Protein AF-A0A2R7Y7J2-F1 (afdb_monomer_lite)

Sequence (159 aa):
MITKDLHALLRDVLKYQLDMLNLPPKTYEEAYNISLSRVDELLPVISWIAPIAYVIQYVLLGALFGLLQNFIRLKADVKPSTAALLTGVVFTLLIYVLPLVLVSFLYSGLIDIVSKYFNPVLIYVSSVAPGVVFTLALLVVSSVKGPWAKIVESKPKTY

Radius of gyration: 21.36 Å; chains: 1; bounding box: 47×41×61 Å

Organism: NCBI:txid1973259

Structure (mmCIF, N/CA/C/O backbone):
data_AF-A0A2R7Y7J2-F1
#
_entry.id   AF-A0A2R7Y7J2-F1
#
loop_
_atom_site.group_PDB
_atom_site.id
_atom_site.type_symbol
_atom_site.label_atom_id
_atom_site.label_alt_id
_atom_site.label_comp_id
_atom_site.label_asym_id
_atom_site.label_entity_id
_atom_site.label_seq_id
_atom_site.pdbx_PDB_ins_code
_atom_site.Cartn_x
_atom_site.Cartn_y
_atom_site.Cartn_z
_atom_site.occupancy
_atom_site.B_iso_or_equiv
_atom_site.auth_seq_id
_atom_site.auth_comp_id
_atom_site.auth_asym_id
_atom_site.auth_atom_id
_atom_site.pdbx_PDB_model_num
ATOM 1 N N . MET A 1 1 ? 22.701 -5.585 -2.577 1.00 45.78 1 MET A N 1
ATOM 2 C CA . MET A 1 1 ? 21.948 -6.702 -3.186 1.00 45.78 1 MET A CA 1
ATOM 3 C C . MET A 1 1 ? 20.590 -6.193 -3.657 1.00 45.78 1 MET A C 1
ATOM 5 O O . MET A 1 1 ? 20.433 -6.055 -4.856 1.00 45.78 1 MET A O 1
ATOM 9 N N . ILE A 1 2 ? 19.744 -5.685 -2.747 1.00 54.53 2 ILE A N 1
ATOM 10 C CA . ILE A 1 2 ? 18.413 -5.097 -3.034 1.00 54.53 2 ILE A CA 1
ATOM 11 C C . ILE A 1 2 ? 18.411 -4.040 -4.161 1.00 54.53 2 ILE A C 1
ATOM 13 O O . ILE A 1 2 ? 17.529 -4.039 -5.011 1.00 54.53 2 ILE A O 1
ATOM 17 N N . THR A 1 3 ? 19.413 -3.158 -4.219 1.00 60.12 3 THR A N 1
ATOM 18 C CA . THR A 1 3 ? 19.482 -2.111 -5.254 1.00 60.12 3 THR A CA 1
ATOM 19 C C . THR A 1 3 ? 19.775 -2.646 -6.655 1.00 60.12 3 THR A C 1
ATOM 21 O O . THR A 1 3 ? 19.258 -2.090 -7.617 1.00 60.12 3 THR A O 1
ATOM 24 N N . LYS A 1 4 ? 20.565 -3.720 -6.799 1.00 65.00 4 LYS A N 1
ATOM 25 C CA . LYS A 1 4 ? 20.879 -4.303 -8.117 1.00 65.00 4 LYS A CA 1
ATOM 26 C C . LYS A 1 4 ? 19.663 -5.012 -8.713 1.00 65.00 4 LYS A C 1
ATOM 28 O O . LYS A 1 4 ? 19.385 -4.833 -9.894 1.00 65.00 4 LYS A O 1
ATOM 33 N N . ASP A 1 5 ? 18.914 -5.727 -7.877 1.00 77.12 5 ASP A N 1
ATOM 34 C CA . ASP A 1 5 ? 17.695 -6.427 -8.294 1.00 77.12 5 ASP A CA 1
ATOM 35 C C . ASP A 1 5 ? 16.582 -5.436 -8.667 1.00 77.12 5 ASP A C 1
ATOM 37 O O . ASP A 1 5 ? 15.868 -5.647 -9.643 1.00 77.12 5 ASP A O 1
ATOM 41 N N . LEU A 1 6 ? 16.500 -4.293 -7.972 1.00 76.12 6 LEU A N 1
ATOM 42 C CA . LEU A 1 6 ? 15.559 -3.220 -8.305 1.00 76.12 6 LEU A CA 1
ATOM 43 C C . LEU A 1 6 ? 15.850 -2.576 -9.670 1.00 76.12 6 LEU A C 1
ATOM 45 O O . LEU A 1 6 ? 14.926 -2.362 -10.449 1.00 76.12 6 LEU A O 1
ATOM 49 N N . HIS A 1 7 ? 17.119 -2.298 -9.993 1.00 80.81 7 HIS A N 1
ATOM 50 C CA . HIS A 1 7 ? 17.482 -1.760 -11.313 1.00 80.81 7 HIS A CA 1
ATOM 51 C C . HIS A 1 7 ? 17.181 -2.762 -12.434 1.00 80.81 7 HIS A C 1
ATOM 53 O O . HIS A 1 7 ? 16.683 -2.376 -13.490 1.00 80.81 7 HIS A O 1
ATOM 59 N N . ALA A 1 8 ? 17.474 -4.046 -12.211 1.00 83.88 8 ALA A N 1
ATOM 60 C CA . ALA A 1 8 ? 17.193 -5.101 -13.180 1.00 83.88 8 ALA A CA 1
ATOM 61 C C . ALA A 1 8 ? 15.682 -5.264 -13.417 1.00 83.88 8 ALA A C 1
ATOM 63 O O . ALA A 1 8 ? 15.239 -5.326 -14.562 1.00 83.88 8 ALA A O 1
ATOM 64 N N . LEU A 1 9 ? 14.884 -5.225 -12.347 1.00 86.31 9 LEU A N 1
ATOM 65 C CA . LEU A 1 9 ? 13.428 -5.243 -12.430 1.00 86.31 9 LEU A CA 1
ATOM 66 C C . LEU A 1 9 ? 12.878 -4.035 -13.199 1.00 86.31 9 LEU A C 1
ATOM 68 O O . LEU A 1 9 ? 12.060 -4.212 -14.096 1.00 86.31 9 LEU A O 1
ATOM 72 N N . LEU A 1 10 ? 13.337 -2.816 -12.898 1.00 85.12 10 LEU A N 1
ATOM 73 C CA . LEU A 1 10 ? 12.874 -1.607 -13.591 1.00 85.12 10 LEU A CA 1
ATOM 74 C C . LEU A 1 10 ? 13.206 -1.634 -15.089 1.00 85.12 10 LEU A C 1
ATOM 76 O O . LEU A 1 10 ? 12.381 -1.219 -15.901 1.00 85.12 10 LEU A O 1
ATOM 80 N N . ARG A 1 11 ? 14.370 -2.176 -15.465 1.00 86.19 11 ARG A N 1
ATOM 81 C CA . ARG A 1 11 ? 14.741 -2.401 -16.872 1.00 86.19 11 ARG A CA 1
ATOM 82 C C . ARG A 1 11 ? 13.795 -3.378 -17.562 1.00 86.19 11 ARG A C 1
ATOM 84 O O . ARG A 1 11 ? 13.292 -3.064 -18.639 1.00 86.19 11 ARG A O 1
ATOM 91 N N . ASP A 1 12 ? 13.525 -4.524 -16.938 1.00 87.69 12 ASP A N 1
ATOM 92 C CA . ASP A 1 12 ? 12.622 -5.536 -17.497 1.00 87.69 12 ASP A CA 1
ATOM 93 C C . ASP A 1 12 ? 11.185 -4.989 -17.636 1.00 87.69 12 ASP A C 1
ATOM 95 O O . ASP A 1 12 ? 10.538 -5.220 -18.657 1.00 87.69 12 ASP A O 1
ATOM 99 N N . VAL A 1 13 ? 10.709 -4.192 -16.668 1.00 87.50 13 VAL A N 1
ATOM 100 C CA . VAL A 1 13 ? 9.392 -3.528 -16.721 1.00 87.50 13 VAL A CA 1
ATOM 101 C C . VAL A 1 13 ? 9.321 -2.489 -17.842 1.00 87.50 13 VAL A C 1
ATOM 103 O O . VAL A 1 13 ? 8.363 -2.501 -18.614 1.00 87.50 13 VAL A O 1
ATOM 106 N N . LEU A 1 14 ? 10.321 -1.607 -17.965 1.00 86.38 14 LEU A N 1
ATOM 107 C CA . LEU A 1 14 ? 10.368 -0.598 -19.032 1.00 86.38 14 LEU A CA 1
ATOM 108 C C . LEU A 1 14 ? 10.379 -1.248 -20.413 1.00 86.38 14 LEU A C 1
ATOM 110 O O . LEU A 1 14 ? 9.652 -0.819 -21.309 1.00 86.38 14 LEU A O 1
ATOM 114 N N . LYS A 1 15 ? 11.178 -2.305 -20.575 1.00 85.56 15 LYS A N 1
ATOM 115 C CA . LYS A 1 15 ? 11.236 -3.059 -21.823 1.00 85.56 15 LYS A CA 1
ATOM 116 C C . LYS A 1 15 ? 9.875 -3.659 -22.165 1.00 85.56 15 LYS A C 1
ATOM 118 O O . LYS A 1 15 ? 9.386 -3.457 -23.268 1.00 85.56 15 LYS A O 1
ATOM 123 N N . TYR A 1 16 ? 9.230 -4.316 -21.205 1.00 86.56 16 TYR A N 1
ATOM 124 C CA . TYR A 1 16 ? 7.906 -4.899 -21.401 1.00 86.56 16 TYR A CA 1
ATOM 125 C C . TYR A 1 16 ? 6.841 -3.861 -21.781 1.00 86.56 16 TYR A C 1
ATOM 127 O O . TYR A 1 16 ? 6.038 -4.102 -22.679 1.00 86.56 16 TYR A O 1
ATOM 135 N N . GLN A 1 17 ? 6.849 -2.686 -21.145 1.00 84.31 17 GLN A N 1
ATOM 136 C CA . GLN A 1 17 ? 5.919 -1.602 -21.478 1.00 84.31 17 GLN A CA 1
ATOM 137 C C . GLN A 1 17 ? 6.103 -1.080 -22.907 1.00 84.31 17 GLN A C 1
ATOM 139 O O . GLN A 1 17 ? 5.120 -0.755 -23.568 1.00 84.31 17 GLN A O 1
ATOM 144 N N . LEU A 1 18 ? 7.345 -1.002 -23.386 1.00 82.69 1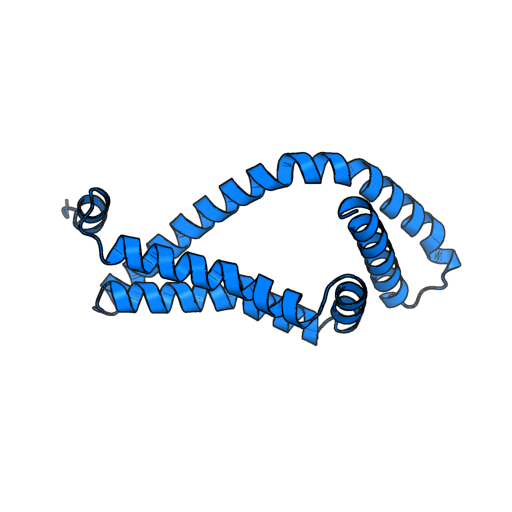8 LEU A N 1
ATOM 145 C CA . LEU A 1 18 ? 7.647 -0.567 -24.750 1.00 82.69 18 LEU A CA 1
ATOM 146 C C . LEU A 1 18 ? 7.323 -1.655 -25.779 1.00 82.69 18 LEU A C 1
ATOM 148 O O . LEU A 1 18 ? 6.763 -1.349 -26.830 1.00 82.69 18 LEU A O 1
ATOM 152 N N . ASP A 1 19 ? 7.584 -2.921 -25.452 1.00 82.38 19 ASP A N 1
ATOM 153 C CA . ASP A 1 19 ? 7.233 -4.065 -26.298 1.00 82.38 19 ASP A CA 1
ATOM 154 C C . ASP A 1 19 ? 5.706 -4.182 -26.479 1.00 82.38 19 ASP A C 1
ATOM 156 O O . ASP A 1 19 ? 5.231 -4.509 -27.567 1.00 82.38 19 ASP A O 1
ATOM 160 N N . MET A 1 20 ? 4.915 -3.812 -25.461 1.00 82.12 20 MET A N 1
ATOM 161 C CA . MET A 1 20 ? 3.449 -3.732 -25.555 1.00 82.12 20 MET A CA 1
ATOM 162 C C . MET A 1 20 ? 2.937 -2.728 -26.599 1.00 82.12 20 MET A C 1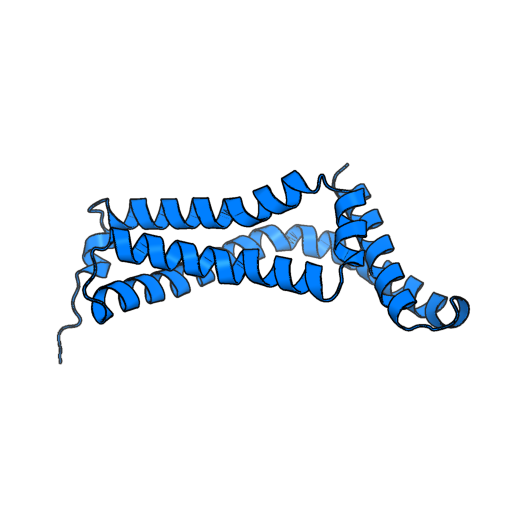
ATOM 164 O O . MET A 1 20 ? 1.781 -2.826 -27.012 1.00 82.12 20 MET A O 1
ATOM 168 N N . LEU A 1 21 ? 3.763 -1.779 -27.052 1.00 81.06 21 LEU A N 1
ATOM 169 C CA . LEU A 1 21 ? 3.381 -0.817 -28.090 1.00 81.06 21 LEU A CA 1
ATOM 170 C C . LEU A 1 21 ? 3.446 -1.410 -29.511 1.00 81.06 21 LEU A C 1
ATOM 172 O O . LEU A 1 21 ? 3.058 -0.724 -30.455 1.00 81.06 21 LEU A O 1
ATOM 176 N N . ASN A 1 22 ? 3.902 -2.662 -29.684 1.00 75.38 22 ASN A N 1
ATOM 177 C CA . ASN A 1 22 ? 4.052 -3.346 -30.981 1.00 75.38 22 ASN A CA 1
ATOM 178 C C . ASN A 1 22 ? 4.878 -2.550 -32.016 1.00 75.38 22 ASN A C 1
ATOM 180 O O . ASN A 1 22 ? 4.654 -2.648 -33.225 1.00 75.38 22 ASN A O 1
ATOM 184 N N . LEU A 1 23 ? 5.840 -1.751 -31.553 1.00 74.81 23 LEU A N 1
ATOM 185 C CA . LEU A 1 23 ? 6.750 -0.995 -32.413 1.00 74.81 23 LEU A CA 1
ATOM 186 C C . LEU A 1 23 ? 8.049 -1.782 -32.659 1.00 74.81 23 LEU A C 1
ATOM 188 O O . LEU A 1 23 ? 8.448 -2.587 -31.817 1.00 74.81 23 LEU A O 1
ATOM 192 N N . PRO A 1 24 ? 8.751 -1.564 -33.787 1.00 74.81 24 PRO A N 1
ATOM 193 C CA . PRO A 1 24 ? 10.060 -2.166 -34.006 1.00 74.81 24 PRO A CA 1
ATOM 194 C C . PRO A 1 24 ? 11.051 -1.735 -32.906 1.00 74.81 24 PRO A C 1
ATOM 196 O O . PRO A 1 24 ? 11.106 -0.546 -32.591 1.00 74.81 24 PRO A O 1
ATOM 199 N N . PRO A 1 25 ? 11.904 -2.637 -32.381 1.00 69.06 25 PRO A N 1
ATOM 200 C CA . PRO A 1 25 ? 12.844 -2.323 -31.296 1.00 69.06 25 PRO A CA 1
ATOM 201 C C . PRO A 1 25 ? 13.745 -1.113 -31.548 1.00 69.06 25 PRO A C 1
ATOM 203 O O . PRO A 1 25 ? 14.007 -0.312 -30.655 1.00 69.06 25 PRO A O 1
ATOM 206 N N . LYS A 1 26 ? 14.157 -0.928 -32.805 1.00 71.38 26 LYS A N 1
ATOM 207 C CA . LYS A 1 26 ? 14.989 0.203 -33.236 1.00 71.38 26 LYS A CA 1
ATOM 208 C C . LYS A 1 26 ? 14.285 1.560 -33.117 1.00 71.38 26 LYS A C 1
ATOM 210 O O . LYS A 1 26 ? 14.948 2.587 -33.114 1.00 71.38 26 LYS A O 1
ATOM 215 N N . THR A 1 27 ? 12.954 1.578 -33.057 1.00 73.31 27 THR A N 1
ATOM 216 C CA . THR A 1 27 ? 12.143 2.802 -33.038 1.00 73.31 27 THR A CA 1
ATOM 217 C C . THR A 1 27 ? 12.052 3.417 -31.641 1.00 73.31 27 THR A C 1
ATOM 219 O O . THR A 1 27 ? 11.857 4.622 -31.529 1.00 73.31 27 THR A O 1
ATOM 222 N N . TYR A 1 28 ? 12.218 2.621 -30.580 1.00 73.50 28 TYR A N 1
ATOM 223 C CA . TYR A 1 28 ? 12.140 3.097 -29.194 1.00 73.50 28 TYR A CA 1
ATOM 224 C C . TYR A 1 28 ? 13.455 2.960 -28.421 1.00 73.50 28 TYR A C 1
ATOM 226 O O . TYR A 1 28 ? 13.480 3.250 -27.232 1.00 73.50 28 TYR A O 1
ATOM 234 N N . GLU A 1 29 ? 14.551 2.553 -29.063 1.00 80.06 29 GLU A N 1
ATOM 235 C CA . GLU A 1 29 ? 15.852 2.360 -28.408 1.00 80.06 29 GLU A CA 1
ATOM 236 C C . GLU A 1 29 ? 16.380 3.655 -27.764 1.00 80.06 29 GLU A C 1
ATOM 238 O O . GLU A 1 29 ? 16.860 3.648 -26.630 1.00 80.06 29 GLU A O 1
ATOM 243 N N . GLU A 1 30 ? 16.208 4.792 -28.441 1.00 82.00 30 GLU A N 1
ATOM 244 C CA . GLU A 1 30 ? 16.553 6.107 -27.895 1.00 82.00 30 GLU A CA 1
ATOM 245 C C . GLU A 1 30 ? 15.659 6.477 -26.702 1.00 82.00 30 GLU A C 1
ATOM 247 O O . GLU A 1 30 ? 16.161 6.857 -25.644 1.00 82.00 30 GLU A O 1
ATOM 252 N N . ALA A 1 31 ? 14.342 6.281 -26.829 1.00 79.56 31 ALA A N 1
ATOM 253 C CA . ALA A 1 31 ? 13.393 6.516 -25.742 1.00 79.56 31 ALA A CA 1
ATOM 254 C C . ALA A 1 31 ? 13.682 5.618 -24.527 1.00 79.56 31 ALA A C 1
ATOM 256 O O . ALA A 1 31 ? 13.667 6.094 -23.396 1.00 79.56 31 ALA A O 1
ATOM 257 N N . TYR A 1 32 ? 14.021 4.349 -24.755 1.00 84.12 32 TYR A N 1
ATOM 258 C CA . TYR A 1 32 ? 14.412 3.391 -23.726 1.00 84.12 32 TYR A CA 1
ATOM 259 C C . TYR A 1 32 ? 15.665 3.850 -22.977 1.00 84.12 32 TYR A C 1
ATOM 261 O O . TYR A 1 32 ? 15.662 3.884 -21.748 1.00 84.12 32 TYR A O 1
ATOM 269 N N . ASN A 1 33 ? 16.714 4.258 -23.696 1.00 85.31 33 ASN A N 1
ATOM 270 C CA . ASN A 1 33 ? 17.960 4.716 -23.083 1.00 85.31 33 ASN A CA 1
ATOM 271 C C . ASN A 1 33 ? 17.768 6.015 -22.282 1.00 85.31 33 ASN A C 1
ATOM 273 O O . ASN A 1 33 ? 18.310 6.132 -21.184 1.00 85.31 33 ASN A O 1
ATOM 277 N N . ILE A 1 34 ? 16.953 6.952 -22.783 1.00 86.19 34 ILE A N 1
ATOM 278 C CA . ILE A 1 34 ? 16.595 8.186 -22.064 1.00 86.19 34 ILE A CA 1
ATOM 279 C C . ILE A 1 34 ? 15.763 7.876 -20.813 1.00 86.19 34 ILE A C 1
ATOM 281 O O . ILE A 1 34 ? 15.996 8.448 -19.748 1.00 86.19 34 ILE A O 1
ATOM 285 N N . SER A 1 35 ? 14.774 6.987 -20.914 1.00 85.00 35 SER A N 1
ATOM 286 C CA . SER A 1 35 ? 13.973 6.568 -19.762 1.00 85.00 35 SER A CA 1
ATOM 287 C C . SER A 1 35 ? 14.837 5.880 -18.712 1.00 85.00 35 SER A C 1
ATOM 289 O O . SER A 1 35 ? 14.677 6.145 -17.523 1.00 85.00 35 SER A O 1
ATOM 291 N N . LEU A 1 36 ? 15.780 5.043 -19.142 1.00 86.44 36 LEU A N 1
ATOM 292 C CA . LEU A 1 36 ? 16.672 4.322 -18.250 1.00 86.44 36 LEU A CA 1
ATOM 293 C C . LEU A 1 36 ? 17.642 5.254 -17.520 1.00 86.44 36 LEU A C 1
ATOM 295 O O . LEU A 1 36 ? 17.772 5.140 -16.304 1.00 86.44 36 LEU A O 1
ATOM 299 N N . SER A 1 37 ? 18.266 6.206 -18.221 1.00 86.88 37 SER A N 1
ATOM 300 C CA . SER A 1 37 ? 19.160 7.176 -17.576 1.00 86.88 37 SER A CA 1
ATOM 301 C C . SER A 1 37 ? 18.419 8.029 -16.547 1.00 86.88 37 SER A C 1
ATOM 303 O O . SER A 1 37 ? 18.909 8.222 -15.439 1.00 86.88 37 SER A O 1
ATOM 305 N N . ARG A 1 38 ? 17.188 8.455 -16.860 1.00 86.00 38 ARG A N 1
ATOM 306 C CA . ARG A 1 38 ? 16.331 9.179 -15.909 1.00 86.00 38 ARG A CA 1
ATOM 307 C C . ARG A 1 38 ? 15.970 8.338 -14.691 1.00 86.00 38 ARG A C 1
ATOM 309 O O . ARG A 1 38 ? 15.929 8.869 -13.586 1.00 86.00 38 ARG A O 1
ATOM 316 N N . VAL A 1 39 ? 15.689 7.048 -14.870 1.00 85.19 39 VAL A N 1
ATOM 317 C CA . VAL A 1 39 ? 15.438 6.144 -13.739 1.00 85.19 39 VAL A CA 1
ATOM 318 C C . VAL A 1 39 ? 16.682 6.035 -12.862 1.00 85.19 39 VAL A C 1
ATOM 320 O O . VAL A 1 39 ? 16.562 6.209 -11.652 1.00 85.19 39 VAL A O 1
ATOM 323 N N . ASP A 1 40 ? 17.858 5.821 -13.451 1.00 85.25 40 ASP A N 1
ATOM 324 C CA . ASP A 1 40 ? 19.121 5.684 -12.717 1.00 85.25 40 ASP A CA 1
ATOM 325 C C . ASP A 1 40 ? 19.475 6.976 -11.940 1.00 85.25 40 ASP A C 1
ATOM 327 O O . ASP A 1 40 ? 19.963 6.907 -10.811 1.00 85.25 40 ASP A O 1
ATOM 331 N N . GLU A 1 41 ? 19.159 8.155 -12.487 1.00 87.75 41 GLU A N 1
ATOM 332 C CA . GLU A 1 41 ? 19.328 9.454 -11.814 1.00 87.75 41 GLU A CA 1
ATOM 333 C C . GLU A 1 41 ? 18.328 9.681 -10.669 1.00 87.75 41 GLU A C 1
ATOM 335 O O . GLU A 1 41 ? 18.684 10.220 -9.617 1.00 87.75 41 GLU A O 1
ATOM 340 N N . LEU A 1 42 ? 17.066 9.283 -10.854 1.00 85.75 42 LEU A N 1
ATOM 341 C CA . LEU A 1 42 ? 16.001 9.523 -9.878 1.00 85.75 42 LEU A CA 1
ATOM 342 C C . LEU A 1 42 ? 15.995 8.502 -8.742 1.00 85.75 42 LEU A C 1
ATOM 344 O O . LEU A 1 42 ? 15.581 8.829 -7.628 1.00 85.75 42 LEU A O 1
ATOM 348 N N . LEU A 1 43 ? 16.437 7.269 -8.991 1.00 84.75 43 LEU A N 1
ATOM 349 C CA . LEU A 1 43 ? 16.323 6.179 -8.027 1.00 84.75 43 LEU A CA 1
ATOM 350 C C . LEU A 1 43 ? 16.997 6.473 -6.674 1.00 84.75 43 LEU A C 1
ATOM 352 O O . LEU A 1 43 ? 16.379 6.163 -5.651 1.00 84.75 43 LEU A O 1
ATOM 356 N N . PRO A 1 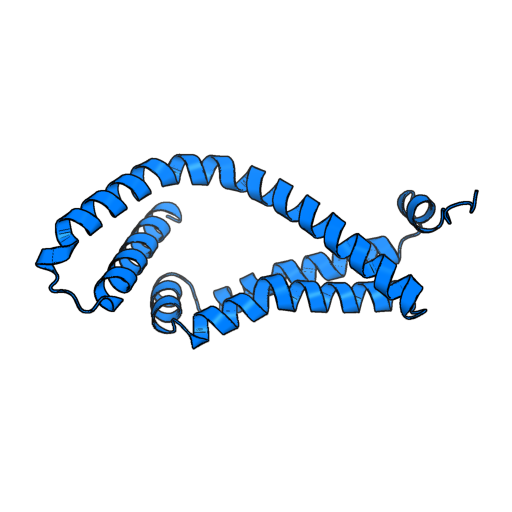44 ? 18.197 7.085 -6.600 1.00 86.19 44 PRO A N 1
ATOM 357 C CA . PRO A 1 44 ? 18.810 7.450 -5.323 1.00 86.19 44 PRO A CA 1
ATOM 358 C C . PRO A 1 44 ? 17.972 8.465 -4.540 1.00 86.19 44 PRO A C 1
ATOM 360 O O . PRO A 1 44 ? 17.783 8.310 -3.333 1.00 86.19 44 PRO A O 1
ATOM 363 N N . VAL A 1 45 ? 17.420 9.469 -5.230 1.00 86.94 45 VAL A N 1
ATOM 364 C CA . VAL A 1 45 ? 16.575 10.510 -4.626 1.00 86.94 45 VAL A CA 1
ATOM 365 C C . VAL A 1 45 ? 15.276 9.901 -4.105 1.00 86.94 45 VAL A C 1
ATOM 367 O O . VAL A 1 45 ? 14.902 10.123 -2.954 1.00 86.94 45 VAL A O 1
ATOM 370 N N . ILE A 1 46 ? 14.619 9.072 -4.921 1.00 85.69 46 ILE A N 1
ATOM 371 C CA . ILE A 1 46 ? 13.407 8.345 -4.531 1.00 85.69 46 ILE A CA 1
ATOM 372 C C . ILE A 1 46 ? 13.700 7.450 -3.330 1.00 85.69 46 ILE A C 1
ATOM 374 O O . ILE A 1 46 ? 12.951 7.484 -2.363 1.00 85.69 46 ILE A O 1
ATOM 378 N N . SER A 1 47 ? 14.803 6.702 -3.343 1.00 84.19 47 SER A N 1
ATOM 379 C CA . SER A 1 47 ? 15.181 5.814 -2.235 1.00 84.19 47 SER A CA 1
ATOM 380 C C . SER A 1 47 ? 15.394 6.574 -0.923 1.00 84.19 47 SER A C 1
ATOM 382 O O . SER A 1 47 ? 15.126 6.034 0.148 1.00 84.19 47 SER A O 1
ATOM 384 N N . TRP A 1 48 ? 15.847 7.827 -0.998 1.00 86.75 48 TRP A N 1
ATOM 385 C CA . TRP A 1 48 ? 16.058 8.679 0.169 1.00 86.75 48 TRP A CA 1
ATOM 386 C C . TRP A 1 48 ? 14.756 9.288 0.709 1.00 86.75 48 TRP A C 1
ATOM 388 O O . TRP A 1 48 ? 14.556 9.341 1.921 1.00 86.75 48 TRP A O 1
ATOM 398 N N . ILE A 1 49 ? 13.846 9.708 -0.174 1.00 89.50 49 ILE A N 1
ATOM 399 C CA . ILE A 1 49 ? 12.578 10.356 0.205 1.00 89.50 49 ILE A CA 1
ATOM 400 C C . ILE A 1 49 ? 11.484 9.330 0.534 1.00 89.50 49 ILE A C 1
ATOM 402 O O . ILE A 1 49 ? 10.615 9.601 1.367 1.00 89.50 49 ILE A O 1
ATOM 406 N N . ALA A 1 50 ? 11.523 8.145 -0.080 1.00 87.12 50 ALA A N 1
ATOM 407 C CA . ALA A 1 50 ? 10.486 7.122 0.030 1.00 87.12 50 ALA A CA 1
ATOM 408 C C . ALA A 1 50 ? 10.106 6.780 1.481 1.00 87.12 50 ALA A C 1
ATOM 410 O O . ALA A 1 50 ? 8.909 6.761 1.760 1.00 87.12 50 ALA A O 1
ATOM 411 N N . PRO A 1 51 ? 11.038 6.589 2.439 1.00 87.38 51 PRO A N 1
ATOM 412 C CA . PRO A 1 51 ? 10.665 6.306 3.825 1.00 87.38 51 PRO A CA 1
ATOM 413 C C . PRO A 1 51 ? 9.787 7.401 4.444 1.00 87.38 51 PRO A C 1
ATOM 415 O O . PRO A 1 51 ? 8.779 7.101 5.082 1.00 87.38 51 PRO A O 1
ATOM 418 N N . ILE A 1 52 ? 10.130 8.672 4.215 1.00 90.88 52 ILE A N 1
ATOM 419 C CA . ILE A 1 52 ? 9.379 9.825 4.732 1.00 90.88 52 ILE A CA 1
ATOM 420 C C . ILE A 1 52 ? 8.012 9.901 4.051 1.00 90.88 52 ILE A C 1
ATOM 422 O O . ILE A 1 52 ? 6.990 10.062 4.721 1.00 90.88 52 ILE A O 1
ATOM 426 N N . ALA A 1 53 ? 7.985 9.733 2.728 1.00 90.94 53 ALA A N 1
ATOM 427 C CA . ALA A 1 53 ? 6.751 9.719 1.955 1.00 90.94 53 ALA A CA 1
ATOM 428 C C . ALA A 1 53 ? 5.799 8.611 2.431 1.00 90.94 53 ALA A C 1
ATOM 430 O O . ALA A 1 53 ? 4.615 8.877 2.632 1.00 90.94 53 ALA A O 1
ATOM 431 N N . TYR A 1 54 ? 6.310 7.404 2.702 1.00 87.62 54 TYR A N 1
ATOM 432 C CA . TYR A 1 54 ? 5.510 6.303 3.233 1.00 87.62 54 TYR A CA 1
ATOM 433 C C . TYR A 1 54 ? 4.943 6.614 4.616 1.00 87.62 54 TYR A C 1
ATOM 435 O O . TYR A 1 54 ? 3.766 6.355 4.851 1.00 87.62 54 TYR A O 1
ATOM 443 N N . VAL A 1 55 ? 5.726 7.207 5.523 1.00 89.56 55 VAL A N 1
ATOM 444 C CA . VAL A 1 55 ? 5.219 7.612 6.845 1.00 89.56 55 VAL A CA 1
ATOM 445 C C . VAL A 1 55 ? 4.063 8.600 6.700 1.00 89.56 55 VAL A C 1
ATOM 447 O O . VAL A 1 55 ? 3.001 8.388 7.283 1.00 89.56 55 VAL A O 1
ATOM 450 N N . ILE A 1 56 ? 4.234 9.642 5.883 1.00 93.12 56 ILE A N 1
ATOM 451 C CA . ILE A 1 56 ? 3.185 10.641 5.636 1.00 93.12 56 ILE A CA 1
ATOM 452 C C . ILE A 1 56 ? 1.943 9.974 5.034 1.00 93.12 56 ILE A C 1
ATOM 454 O O . ILE A 1 56 ? 0.829 10.193 5.510 1.00 93.12 56 ILE A O 1
ATOM 458 N N . GLN A 1 57 ? 2.128 9.116 4.030 1.00 91.44 57 GLN A N 1
ATOM 459 C CA . GLN A 1 57 ? 1.043 8.383 3.387 1.00 91.44 57 GLN A CA 1
ATOM 460 C C . GLN A 1 57 ? 0.264 7.528 4.394 1.00 91.44 57 GLN A C 1
ATOM 462 O O . GLN A 1 57 ? -0.964 7.587 4.415 1.00 91.44 57 GLN A O 1
ATOM 467 N N . TYR A 1 58 ? 0.943 6.772 5.259 1.00 89.31 58 TYR A N 1
ATOM 468 C CA . TYR A 1 58 ? 0.279 5.930 6.255 1.00 89.31 58 TYR A CA 1
ATOM 469 C C . TYR A 1 58 ? -0.438 6.735 7.340 1.00 89.31 58 TYR A C 1
ATOM 471 O O . TYR A 1 58 ? -1.494 6.306 7.799 1.00 89.31 58 TYR A O 1
ATOM 479 N N . VAL A 1 59 ? 0.067 7.912 7.715 1.00 90.25 59 VAL A N 1
ATOM 480 C CA . VAL A 1 59 ? -0.641 8.823 8.628 1.00 90.25 59 VAL A CA 1
ATOM 481 C C . VAL A 1 59 ? -1.936 9.330 7.991 1.00 90.25 59 VAL A C 1
ATOM 483 O O . VAL A 1 59 ? -2.990 9.287 8.626 1.00 90.25 59 VAL A O 1
ATOM 486 N N . LEU A 1 60 ? -1.882 9.762 6.728 1.00 93.00 60 LEU A N 1
ATOM 487 C CA . LEU A 1 60 ? -3.058 10.241 5.997 1.00 93.00 60 LEU A CA 1
ATOM 488 C C . LEU A 1 60 ? -4.095 9.133 5.794 1.00 93.00 60 LEU A C 1
ATOM 490 O O . LEU A 1 60 ? -5.282 9.346 6.046 1.00 93.00 60 LEU A O 1
ATOM 494 N N . LEU A 1 61 ? -3.652 7.938 5.397 1.00 92.06 61 LEU A N 1
ATOM 495 C CA . LEU A 1 61 ? -4.522 6.769 5.289 1.00 92.06 61 LEU A CA 1
ATOM 496 C C . LEU A 1 61 ? -5.115 6.409 6.655 1.00 92.06 61 LEU A C 1
ATOM 498 O O . LEU A 1 61 ? -6.322 6.216 6.763 1.00 92.06 61 LEU A O 1
ATOM 502 N N . GLY A 1 62 ? -4.312 6.397 7.718 1.00 89.31 62 GLY A N 1
ATOM 503 C CA . GLY A 1 62 ? -4.794 6.145 9.074 1.00 89.31 62 GLY A CA 1
ATOM 504 C C . GLY A 1 62 ? -5.893 7.120 9.500 1.00 89.31 62 GLY A C 1
ATOM 505 O O . GLY A 1 62 ? -6.919 6.691 10.024 1.00 89.31 62 GLY A O 1
ATOM 506 N N . ALA A 1 63 ? -5.733 8.412 9.209 1.00 89.88 63 ALA A N 1
ATOM 507 C CA . ALA A 1 63 ? -6.752 9.421 9.481 1.00 89.88 63 ALA A CA 1
ATOM 508 C C . ALA A 1 63 ? -8.034 9.187 8.662 1.00 89.88 63 ALA A C 1
ATOM 510 O O . ALA A 1 63 ? -9.131 9.177 9.223 1.00 89.88 63 ALA A O 1
ATOM 511 N N . LEU A 1 64 ? -7.906 8.942 7.354 1.00 93.62 64 LEU A N 1
ATOM 512 C CA . LEU A 1 64 ? -9.040 8.700 6.458 1.00 93.62 64 LEU A CA 1
ATOM 513 C C . LEU A 1 64 ? -9.851 7.470 6.887 1.00 93.62 64 LEU A C 1
ATOM 515 O O . LEU A 1 64 ? -11.075 7.524 7.004 1.00 93.62 64 LEU A O 1
ATOM 519 N N . PHE A 1 65 ? -9.169 6.361 7.155 1.00 92.75 65 PHE A N 1
ATOM 520 C CA . PHE A 1 65 ? -9.818 5.118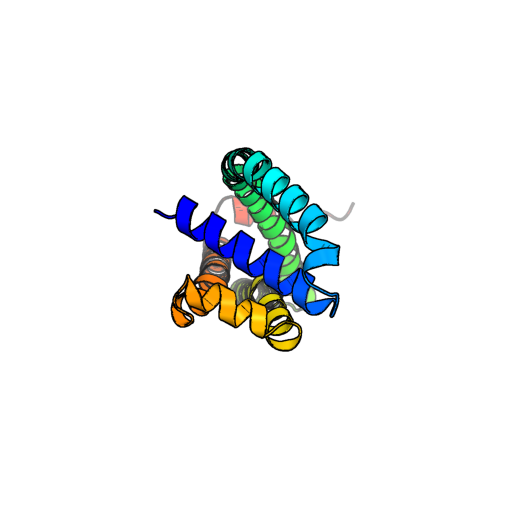 7.549 1.00 92.75 65 PHE A CA 1
ATOM 521 C C . PHE A 1 65 ? -10.303 5.156 9.004 1.00 92.75 65 PHE A C 1
ATOM 523 O O . PHE A 1 65 ? -11.327 4.557 9.313 1.00 92.75 65 PHE A O 1
ATOM 530 N N . GLY A 1 66 ? -9.674 5.938 9.885 1.00 89.38 66 GLY A N 1
ATOM 531 C CA . GLY A 1 66 ? -10.223 6.241 11.209 1.00 89.38 66 GLY A CA 1
ATOM 532 C C . GLY A 1 66 ? -11.555 7.001 11.136 1.00 89.38 66 GLY A C 1
ATOM 533 O O . GLY A 1 66 ? -12.498 6.676 11.863 1.00 89.38 66 GLY A O 1
ATOM 534 N N . LEU A 1 67 ? -11.681 7.963 10.212 1.00 90.62 67 LEU A N 1
ATOM 535 C CA . LEU A 1 67 ? -12.956 8.638 9.936 1.00 90.62 67 LEU A CA 1
ATOM 536 C C . LEU A 1 67 ? -14.001 7.660 9.392 1.00 90.62 67 LEU A C 1
ATOM 538 O O . LEU A 1 67 ? -15.142 7.678 9.857 1.00 90.62 67 LEU A O 1
ATOM 542 N N . LEU A 1 68 ? -13.612 6.773 8.469 1.00 92.06 68 LEU A N 1
ATOM 543 C CA . LEU A 1 68 ? -14.486 5.715 7.959 1.00 92.06 68 LEU A CA 1
ATOM 544 C C . LEU A 1 68 ? -14.973 4.795 9.087 1.00 92.06 68 LEU A C 1
ATOM 546 O O . LEU A 1 68 ? -16.165 4.509 9.168 1.00 92.06 68 LEU A O 1
ATOM 550 N N . GLN A 1 69 ? -14.087 4.385 9.995 1.00 91.62 69 GLN A N 1
ATOM 551 C CA . GLN A 1 69 ? -14.454 3.567 11.147 1.00 91.62 69 GLN A CA 1
ATOM 552 C C . GLN A 1 69 ? -15.489 4.268 12.027 1.00 91.62 69 GLN A C 1
ATOM 554 O O . GLN A 1 69 ? -16.492 3.661 12.411 1.00 91.62 69 GLN A O 1
ATOM 559 N N . ASN A 1 70 ? -15.264 5.545 12.348 1.00 88.38 70 ASN A N 1
ATOM 560 C CA . ASN A 1 70 ? -16.205 6.314 13.152 1.00 88.38 70 ASN A CA 1
ATOM 561 C C . ASN A 1 70 ? -17.553 6.478 12.435 1.00 88.38 70 ASN A C 1
ATOM 563 O O . ASN A 1 70 ? -18.600 6.327 13.062 1.00 88.38 70 ASN A O 1
ATOM 567 N N . PHE A 1 71 ? -17.533 6.724 11.124 1.00 90.56 71 PHE A N 1
ATOM 568 C CA . PHE A 1 71 ? -18.737 6.784 10.302 1.00 90.56 71 PHE A CA 1
ATOM 569 C C . PHE A 1 71 ? -19.511 5.462 10.334 1.00 90.56 71 PHE A C 1
ATOM 571 O O . PHE A 1 71 ? -20.702 5.478 10.625 1.00 90.56 71 PHE A O 1
ATOM 578 N N . ILE A 1 72 ? -18.848 4.319 10.118 1.00 90.62 72 ILE A N 1
ATOM 579 C CA . ILE A 1 72 ? -19.477 2.989 10.178 1.00 90.62 72 ILE A CA 1
ATOM 580 C C . ILE A 1 72 ? -20.084 2.752 11.561 1.00 90.62 72 ILE A C 1
ATOM 582 O O . ILE A 1 72 ? -21.239 2.345 11.660 1.00 90.62 72 ILE A O 1
ATOM 586 N N . ARG A 1 73 ? -19.339 3.059 12.629 1.00 88.62 73 ARG A N 1
ATOM 587 C CA . ARG A 1 73 ? -19.817 2.922 14.010 1.00 88.62 73 ARG A CA 1
ATOM 588 C C . ARG A 1 73 ? -21.100 3.717 14.246 1.00 88.62 73 ARG A C 1
ATOM 590 O O . ARG A 1 73 ? -22.063 3.160 14.752 1.00 88.62 73 ARG A O 1
ATOM 597 N N . LEU A 1 74 ? -21.108 5.001 13.887 1.00 88.31 74 LEU A N 1
ATOM 598 C CA . LEU A 1 74 ? -22.242 5.895 14.140 1.00 88.31 74 LEU A CA 1
ATOM 599 C C . LEU A 1 74 ? -23.432 5.610 13.220 1.00 88.31 74 LEU A C 1
ATOM 601 O O . LEU A 1 74 ? -24.576 5.726 13.646 1.00 88.31 74 LEU A O 1
ATOM 605 N N . LYS A 1 75 ? -23.177 5.265 11.954 1.00 92.00 75 LYS A N 1
ATOM 606 C CA . LYS A 1 75 ? -24.225 5.088 10.947 1.00 92.00 75 LYS A CA 1
ATOM 607 C C . LYS A 1 75 ? -24.890 3.717 11.020 1.00 92.00 75 LYS A C 1
ATOM 609 O O . LYS A 1 75 ? -26.090 3.636 10.783 1.00 92.00 75 LYS A O 1
ATOM 614 N N . ALA A 1 76 ? -24.120 2.669 11.306 1.00 90.12 76 ALA A N 1
ATOM 615 C CA . ALA A 1 76 ? -24.615 1.296 11.390 1.00 90.12 76 ALA A CA 1
ATOM 616 C C . ALA A 1 76 ? -24.903 0.841 12.833 1.00 90.12 76 ALA A C 1
ATOM 618 O O . ALA A 1 76 ? -25.332 -0.292 13.020 1.00 90.12 76 ALA A O 1
ATOM 619 N N . ASP A 1 77 ? -24.649 1.699 13.829 1.00 89.25 77 ASP A N 1
ATOM 620 C CA . ASP A 1 77 ? -24.827 1.422 15.265 1.00 89.25 77 ASP A CA 1
ATOM 621 C C . ASP A 1 77 ? -24.173 0.101 15.719 1.00 89.25 77 ASP A C 1
ATOM 623 O O . ASP A 1 77 ? -24.732 -0.715 16.451 1.00 89.25 77 ASP A O 1
ATOM 627 N N . VAL A 1 78 ? -22.956 -0.145 15.227 1.00 89.62 78 VAL A N 1
ATOM 628 C CA . VAL A 1 78 ? -22.201 -1.370 15.520 1.00 89.62 78 VAL A CA 1
ATOM 629 C C . VAL A 1 78 ? -21.164 -1.149 16.616 1.00 89.62 78 VAL A C 1
ATOM 631 O O . VAL A 1 78 ? -20.669 -0.043 16.844 1.00 89.62 78 VAL A O 1
ATOM 634 N N . LYS A 1 79 ? -20.756 -2.243 17.270 1.00 87.31 79 LYS A N 1
ATOM 635 C CA . LYS A 1 79 ? -19.677 -2.214 18.265 1.00 87.31 79 LYS A CA 1
ATOM 636 C C . LYS A 1 79 ? -18.373 -1.672 17.648 1.00 87.31 79 LYS A C 1
ATOM 638 O O . LYS A 1 79 ? -18.084 -1.969 16.486 1.00 87.31 79 LYS A O 1
ATOM 643 N N . PRO A 1 80 ? -17.530 -0.956 18.422 1.00 85.06 80 PRO A N 1
ATOM 644 C CA . PRO A 1 80 ? -16.261 -0.412 17.929 1.00 85.06 80 PRO A CA 1
ATOM 645 C C . PRO A 1 80 ? -15.343 -1.453 17.277 1.00 85.06 80 PRO A C 1
ATOM 647 O O . PRO A 1 80 ? -14.716 -1.160 16.262 1.00 85.06 80 PRO A O 1
ATOM 650 N N . SER A 1 81 ? -15.308 -2.676 17.815 1.00 86.31 81 SER A N 1
ATOM 651 C CA . SER A 1 81 ? -14.534 -3.791 17.261 1.00 86.31 81 SER A CA 1
ATOM 652 C C . SER A 1 81 ? -15.048 -4.246 15.893 1.00 86.31 81 SER A C 1
ATOM 654 O O . SER A 1 81 ? -14.255 -4.485 14.987 1.00 86.31 81 SER A O 1
ATOM 656 N N . THR A 1 82 ? -16.368 -4.310 15.707 1.00 88.69 82 THR A N 1
ATOM 657 C CA . THR A 1 82 ? -16.989 -4.635 14.416 1.00 88.69 82 THR A CA 1
ATOM 658 C C . THR A 1 82 ? -16.707 -3.546 13.384 1.00 88.69 82 THR A C 1
ATOM 660 O O . THR A 1 82 ? -16.325 -3.859 12.259 1.00 88.69 82 THR A O 1
ATOM 663 N N . ALA A 1 83 ? -16.817 -2.269 13.766 1.00 89.69 83 ALA A N 1
ATOM 664 C CA . ALA A 1 83 ? -16.454 -1.157 12.888 1.00 89.69 83 ALA A CA 1
ATOM 665 C C . ALA A 1 83 ? -14.965 -1.195 12.495 1.00 89.69 83 ALA A C 1
ATOM 667 O O . ALA A 1 83 ? -14.637 -0.964 11.331 1.00 89.69 83 ALA A O 1
ATOM 668 N N . ALA A 1 84 ? -14.069 -1.518 13.436 1.00 89.44 84 ALA A N 1
ATOM 669 C CA . ALA A 1 84 ? -12.634 -1.660 13.179 1.00 89.44 84 ALA A CA 1
ATOM 670 C C . ALA A 1 84 ? -12.336 -2.791 12.183 1.00 89.44 84 ALA A C 1
ATOM 672 O O . ALA A 1 84 ? -11.588 -2.579 11.232 1.00 89.44 84 ALA A O 1
ATOM 673 N N . LEU A 1 85 ? -12.964 -3.962 12.353 1.00 92.12 85 LEU A N 1
ATOM 674 C CA . LEU A 1 85 ? -12.828 -5.086 11.421 1.00 92.12 85 LEU A CA 1
ATOM 675 C C . LEU A 1 85 ? -13.304 -4.719 10.016 1.00 92.12 85 LEU A C 1
ATOM 677 O O . LEU A 1 85 ? -12.571 -4.929 9.055 1.00 92.12 85 LEU A O 1
ATOM 681 N N . LEU A 1 86 ? -14.500 -4.134 9.892 1.00 92.88 86 LEU A N 1
ATOM 682 C CA . LEU A 1 86 ? -15.038 -3.710 8.596 1.00 92.88 86 LEU A CA 1
ATOM 683 C C . LEU A 1 86 ? -14.113 -2.701 7.912 1.00 92.88 86 LEU A C 1
ATOM 685 O O . LEU A 1 86 ? -13.800 -2.845 6.734 1.00 92.88 86 LEU A O 1
ATOM 689 N N . THR A 1 87 ? -13.620 -1.720 8.666 1.00 93.69 87 THR A N 1
ATOM 690 C CA . THR A 1 87 ? -12.671 -0.723 8.157 1.00 93.69 87 THR A CA 1
ATOM 691 C C . THR A 1 87 ? -11.370 -1.374 7.697 1.00 93.69 87 THR A C 1
ATOM 693 O O . THR A 1 87 ? -10.879 -1.052 6.619 1.00 93.69 87 THR A O 1
ATOM 696 N N . GLY A 1 88 ? -10.831 -2.313 8.475 1.00 92.31 88 GLY A N 1
ATOM 697 C CA . GLY A 1 88 ? -9.624 -3.061 8.137 1.00 92.31 88 GLY A CA 1
ATOM 698 C C . GLY A 1 88 ? -9.770 -3.916 6.876 1.00 92.31 88 GLY A C 1
ATOM 699 O O . GLY A 1 88 ? -8.874 -3.935 6.029 1.00 92.31 88 GLY A O 1
ATOM 700 N N . VAL A 1 89 ? -10.929 -4.557 6.694 1.00 92.38 89 VAL A N 1
ATOM 701 C CA . VAL A 1 89 ? -11.265 -5.295 5.466 1.00 92.38 89 VAL A CA 1
ATOM 702 C C . VAL A 1 89 ? -11.329 -4.347 4.272 1.00 92.38 89 VAL A C 1
ATOM 704 O O . VAL A 1 89 ? -10.684 -4.609 3.261 1.00 92.38 89 VAL A O 1
ATOM 707 N N . VAL A 1 90 ? -12.041 -3.222 4.387 1.00 93.75 90 VAL A N 1
ATOM 708 C CA . VAL A 1 90 ? -12.142 -2.231 3.302 1.00 93.75 90 VAL A CA 1
ATOM 709 C C . VAL A 1 90 ? -10.768 -1.653 2.958 1.00 93.75 90 VAL A C 1
ATOM 711 O O . VAL A 1 90 ? -10.426 -1.562 1.782 1.00 93.75 90 VAL A O 1
ATOM 714 N N . PHE A 1 91 ? -9.953 -1.325 3.961 1.00 93.50 91 PHE A N 1
ATOM 715 C CA . PHE A 1 91 ? -8.573 -0.876 3.775 1.00 93.50 91 PHE A CA 1
ATOM 716 C C . PHE A 1 91 ? -7.746 -1.908 3.006 1.00 93.50 91 PHE A C 1
ATOM 718 O O . PHE A 1 91 ? -7.123 -1.583 1.997 1.00 93.50 91 PHE A O 1
ATOM 725 N N . THR A 1 92 ? -7.793 -3.168 3.441 1.00 91.50 92 THR A N 1
ATOM 726 C CA . THR A 1 92 ? -7.040 -4.259 2.814 1.00 91.50 92 THR A CA 1
ATOM 727 C C . THR A 1 92 ? -7.468 -4.472 1.364 1.00 91.50 92 THR A C 1
ATOM 729 O O . THR A 1 92 ? -6.628 -4.608 0.473 1.00 91.50 92 THR A O 1
ATOM 732 N N . LEU A 1 93 ? -8.778 -4.454 1.112 1.00 91.81 93 LEU A N 1
ATOM 733 C CA . LEU A 1 93 ? -9.332 -4.634 -0.222 1.00 91.81 93 LEU A CA 1
ATOM 734 C C . LEU A 1 93 ? -8.949 -3.489 -1.157 1.00 91.81 93 LEU A C 1
ATOM 736 O O . LEU A 1 93 ? -8.459 -3.752 -2.247 1.00 91.81 93 LEU A O 1
ATOM 740 N N . LEU A 1 94 ? -9.139 -2.236 -0.743 1.00 92.31 94 LEU A N 1
ATOM 741 C CA . LEU A 1 94 ? -8.922 -1.083 -1.617 1.00 92.31 94 LEU A CA 1
ATOM 742 C C . LEU A 1 94 ? -7.445 -0.795 -1.877 1.00 92.31 94 LEU A C 1
ATOM 744 O O . LEU A 1 94 ? -7.091 -0.428 -2.993 1.00 92.31 94 LEU A O 1
ATOM 748 N N . ILE A 1 95 ? -6.594 -0.931 -0.859 1.00 91.56 95 ILE A N 1
ATOM 749 C CA . ILE A 1 95 ? -5.194 -0.504 -0.950 1.00 91.56 95 ILE A CA 1
ATOM 750 C C . ILE A 1 95 ? -4.283 -1.622 -1.461 1.00 91.56 95 ILE A C 1
ATOM 752 O O . ILE A 1 95 ? -3.285 -1.324 -2.113 1.00 91.56 95 ILE A O 1
ATOM 756 N N . TYR A 1 96 ? -4.620 -2.894 -1.217 1.00 87.94 96 TYR A N 1
ATOM 757 C CA . TYR A 1 96 ? -3.719 -4.007 -1.537 1.00 87.94 96 TYR A CA 1
ATOM 758 C C . TYR A 1 96 ? -4.325 -5.026 -2.498 1.00 87.94 96 TYR A C 1
ATOM 760 O O . TYR A 1 96 ? -3.741 -5.294 -3.546 1.00 87.94 96 TYR A O 1
ATOM 768 N N . VAL A 1 97 ? -5.499 -5.583 -2.185 1.00 88.62 97 VAL A N 1
ATOM 769 C CA . VAL A 1 97 ? -6.061 -6.683 -2.989 1.00 88.62 97 VAL A CA 1
ATOM 770 C C . VAL A 1 97 ? -6.526 -6.192 -4.356 1.00 88.62 97 VAL A C 1
ATOM 772 O O . VAL A 1 97 ? -6.151 -6.771 -5.371 1.00 88.62 97 VAL A O 1
ATOM 775 N N . LEU A 1 98 ? -7.317 -5.120 -4.405 1.00 90.56 98 LEU A N 1
ATOM 776 C CA . LEU A 1 98 ? -7.890 -4.607 -5.647 1.00 90.56 98 LEU A CA 1
ATOM 777 C C . LEU A 1 98 ? -6.806 -4.165 -6.645 1.00 90.56 98 LEU A C 1
ATOM 779 O O . LEU A 1 98 ? -6.876 -4.615 -7.789 1.00 90.56 98 LEU A O 1
ATOM 783 N N . PRO A 1 99 ? -5.780 -3.375 -6.264 1.00 88.06 99 PRO A N 1
ATOM 784 C CA . PRO A 1 99 ? -4.702 -3.026 -7.187 1.00 88.06 99 PRO A CA 1
ATOM 785 C C . PRO A 1 99 ? -3.966 -4.255 -7.720 1.00 88.06 99 PRO A C 1
ATOM 787 O O . PRO A 1 99 ? -3.704 -4.338 -8.917 1.00 88.06 99 PRO A O 1
ATOM 790 N N . LEU A 1 100 ? -3.683 -5.237 -6.860 1.00 86.06 100 LEU A N 1
ATOM 791 C CA . LEU A 1 100 ? -2.974 -6.446 -7.266 1.00 86.06 100 LEU A CA 1
ATOM 792 C C . LEU A 1 100 ? -3.805 -7.299 -8.234 1.00 86.06 100 LEU A C 1
ATOM 794 O O . LEU A 1 100 ? -3.272 -7.781 -9.233 1.00 86.06 100 LEU A O 1
ATOM 798 N N . VAL A 1 101 ? -5.110 -7.439 -7.990 1.00 88.19 101 VAL A N 1
ATOM 799 C CA . VAL A 1 101 ? -6.035 -8.128 -8.905 1.00 88.19 101 VAL A CA 1
ATOM 800 C C . VAL A 1 101 ? -6.118 -7.399 -10.246 1.00 88.19 101 VAL A C 1
ATOM 802 O O . VAL A 1 101 ? -6.019 -8.041 -11.289 1.00 88.19 101 VAL A O 1
ATOM 805 N N . LEU A 1 102 ? -6.245 -6.069 -10.239 1.00 88.81 102 LEU A N 1
ATOM 806 C CA . LEU A 1 102 ? -6.305 -5.266 -11.463 1.00 88.81 102 LEU A CA 1
ATOM 807 C C . LEU A 1 102 ? -5.023 -5.388 -12.291 1.00 88.81 102 LEU A C 1
ATOM 809 O O . LEU A 1 102 ? -5.104 -5.598 -13.498 1.00 88.81 102 LEU A O 1
ATOM 813 N N . VAL A 1 103 ? -3.849 -5.310 -11.658 1.00 86.50 103 VAL A N 1
ATOM 814 C CA . VAL A 1 103 ? -2.562 -5.495 -12.349 1.00 86.50 103 VAL A CA 1
ATOM 815 C C . VAL A 1 103 ? -2.442 -6.915 -12.895 1.00 86.50 103 VAL A C 1
ATOM 817 O O . VAL A 1 103 ? -2.049 -7.086 -14.043 1.00 86.50 103 VAL A O 1
ATOM 820 N N . SER A 1 104 ? -2.839 -7.927 -12.121 1.00 84.88 104 SER A N 1
ATOM 821 C CA . SER A 1 104 ? -2.786 -9.326 -12.564 1.00 84.88 104 SER A CA 1
ATOM 822 C C . SER A 1 104 ? -3.701 -9.598 -13.759 1.00 84.88 104 SER A C 1
ATOM 824 O O . SER A 1 104 ? -3.354 -10.393 -14.627 1.00 84.88 104 SER A O 1
ATOM 826 N N . PHE A 1 105 ? -4.856 -8.932 -13.817 1.00 87.62 105 PHE A N 1
ATOM 827 C CA . PHE A 1 105 ? -5.826 -9.095 -14.896 1.00 87.62 105 PHE A CA 1
ATOM 828 C C . PHE A 1 105 ? -5.455 -8.304 -16.157 1.00 87.62 105 PHE A C 1
ATOM 830 O O . PHE A 1 105 ? -5.533 -8.834 -17.260 1.00 87.62 105 PHE A O 1
ATOM 837 N N . LEU A 1 106 ? -5.057 -7.037 -16.005 1.00 86.19 106 LEU A N 1
ATOM 838 C CA . LEU A 1 106 ? -4.784 -6.138 -17.132 1.00 86.19 106 LEU A CA 1
ATOM 839 C C . LEU A 1 106 ? -3.360 -6.285 -17.682 1.00 86.19 106 LEU A C 1
ATOM 841 O O . LEU A 1 106 ? -3.122 -6.014 -18.856 1.00 86.19 106 LEU A O 1
ATOM 845 N N . TYR A 1 107 ? -2.413 -6.700 -16.840 1.00 83.56 107 TYR A N 1
ATOM 846 C CA . TYR A 1 107 ? -0.985 -6.719 -17.146 1.00 83.56 107 TYR A CA 1
ATOM 847 C C . TYR A 1 107 ? -0.307 -7.964 -16.558 1.00 83.56 107 TYR A C 1
ATOM 849 O O . TYR A 1 107 ? 0.680 -7.855 -15.831 1.00 83.56 107 TYR A O 1
ATOM 857 N N . SER A 1 108 ? -0.806 -9.158 -16.887 1.00 82.00 108 SER A N 1
ATOM 858 C CA . SER A 1 108 ? -0.283 -10.426 -16.351 1.00 82.00 108 SER A CA 1
ATOM 859 C C . SER A 1 108 ? 1.235 -10.587 -16.522 1.00 82.00 108 SER A C 1
ATOM 861 O O . SER A 1 108 ? 1.910 -11.010 -15.589 1.00 82.00 108 SER A O 1
ATOM 863 N N . GLY A 1 109 ? 1.808 -10.143 -17.647 1.00 83.75 109 GLY A N 1
ATOM 864 C CA . GLY A 1 109 ? 3.258 -10.204 -17.858 1.00 83.75 109 GLY A CA 1
ATOM 865 C C . GLY A 1 109 ? 4.078 -9.298 -16.927 1.00 83.75 109 GLY A C 1
ATOM 866 O O . GLY A 1 109 ? 5.242 -9.597 -16.672 1.00 83.75 109 GLY A O 1
ATOM 867 N N . LEU A 1 110 ? 3.491 -8.248 -16.329 1.00 83.38 110 LEU A N 1
ATOM 868 C CA . LEU A 1 110 ? 4.162 -7.506 -15.251 1.00 83.38 110 LEU A CA 1
ATOM 869 C C . LEU A 1 110 ? 4.294 -8.365 -13.990 1.00 83.38 110 LEU A C 1
ATOM 871 O O . LEU A 1 110 ? 5.327 -8.307 -13.328 1.00 83.38 110 LEU A O 1
ATOM 875 N N . ILE A 1 111 ? 3.289 -9.185 -13.667 1.00 83.62 111 ILE A N 1
ATOM 876 C CA . ILE A 1 111 ? 3.367 -10.118 -12.535 1.00 83.62 111 ILE A CA 1
ATOM 877 C C . ILE A 1 111 ? 4.451 -11.166 -12.779 1.00 83.62 111 ILE A C 1
ATOM 879 O O . ILE A 1 111 ? 5.207 -11.466 -11.855 1.00 83.62 111 ILE A O 1
ATOM 883 N N . ASP A 1 112 ? 4.588 -11.665 -14.008 1.00 86.12 112 ASP A N 1
ATOM 884 C CA . ASP A 1 112 ? 5.640 -12.624 -14.366 1.00 86.12 112 ASP A CA 1
ATOM 885 C C . ASP A 1 112 ? 7.040 -12.013 -14.210 1.00 86.12 112 ASP A C 1
ATOM 887 O O . ASP A 1 112 ? 7.937 -12.633 -13.632 1.00 86.12 112 ASP A O 1
ATOM 891 N N . ILE A 1 113 ? 7.219 -10.761 -14.647 1.00 85.62 113 ILE A N 1
ATOM 892 C CA . ILE A 1 113 ? 8.478 -10.024 -14.475 1.00 85.62 113 ILE A CA 1
ATOM 893 C C . ILE A 1 113 ? 8.793 -9.836 -12.995 1.00 85.62 113 ILE A C 1
ATOM 895 O O . ILE A 1 113 ? 9.907 -10.128 -12.574 1.00 85.62 113 ILE A O 1
ATOM 899 N N . VAL A 1 114 ? 7.834 -9.394 -12.179 1.00 84.50 114 VAL A N 1
ATOM 900 C CA . VAL A 1 114 ? 8.061 -9.220 -10.735 1.00 84.50 114 VAL A CA 1
ATOM 901 C C . VAL A 1 114 ? 8.365 -10.568 -10.066 1.00 84.50 114 VAL A C 1
ATOM 903 O O . VAL A 1 114 ? 9.271 -10.652 -9.236 1.00 84.50 114 VAL A O 1
ATOM 906 N N . SER A 1 115 ? 7.684 -11.638 -10.480 1.00 84.00 115 SER A N 1
ATOM 907 C CA . SER A 1 115 ? 7.862 -13.003 -9.963 1.00 84.00 115 SER A CA 1
ATOM 908 C C . SER A 1 115 ? 9.235 -13.611 -10.274 1.00 84.00 115 SER A C 1
ATOM 910 O O . SER A 1 115 ? 9.678 -14.529 -9.585 1.00 84.00 115 SER A O 1
ATOM 912 N N . LYS A 1 116 ? 9.946 -13.092 -11.282 1.00 86.50 116 LYS A N 1
ATOM 913 C CA . LYS A 1 116 ? 11.340 -13.462 -11.583 1.00 86.50 116 LYS A CA 1
ATOM 914 C C . LYS A 1 116 ? 12.314 -12.995 -10.497 1.00 86.50 116 LYS A C 1
ATOM 916 O O . LYS A 1 116 ? 13.330 -13.646 -10.270 1.00 86.50 116 LYS A O 1
ATOM 921 N N . TYR A 1 117 ? 12.011 -11.873 -9.844 1.00 83.75 117 TYR A N 1
ATOM 922 C CA . TYR A 1 117 ? 12.873 -11.251 -8.833 1.00 83.75 117 TYR A CA 1
ATOM 923 C C . TYR A 1 117 ? 12.384 -11.497 -7.401 1.00 83.75 117 TYR A C 1
ATOM 925 O O . TYR A 1 117 ? 13.180 -11.463 -6.464 1.00 83.75 117 TYR A O 1
ATOM 933 N N . PHE A 1 118 ? 11.093 -11.780 -7.218 1.00 81.12 118 PHE A N 1
ATOM 934 C CA . PHE A 1 118 ? 10.480 -12.008 -5.914 1.00 81.12 118 PHE A CA 1
ATOM 935 C C . PHE A 1 118 ? 9.648 -13.288 -5.915 1.00 81.12 118 PHE A C 1
ATOM 937 O O . PHE A 1 118 ? 8.931 -13.573 -6.866 1.00 81.12 118 PHE A O 1
ATOM 944 N N . ASN A 1 119 ? 9.692 -14.049 -4.819 1.00 81.50 119 ASN A N 1
ATOM 945 C CA . ASN A 1 119 ? 8.863 -15.245 -4.692 1.00 81.50 119 ASN A CA 1
ATOM 946 C C . ASN A 1 119 ? 7.368 -14.852 -4.752 1.00 81.50 119 ASN A C 1
ATOM 948 O O . ASN A 1 119 ? 6.949 -14.038 -3.925 1.00 81.50 119 ASN A O 1
ATOM 952 N N . PRO A 1 120 ? 6.554 -15.441 -5.653 1.00 75.44 120 PRO A N 1
ATOM 953 C CA . PRO A 1 120 ? 5.145 -15.084 -5.816 1.00 75.44 120 PRO A CA 1
ATOM 954 C C . PRO A 1 120 ? 4.363 -15.136 -4.507 1.00 75.44 120 PRO A C 1
ATOM 956 O O . PRO A 1 120 ? 3.638 -14.202 -4.180 1.00 75.44 120 PRO A O 1
ATOM 959 N N . VAL A 1 121 ? 4.573 -16.181 -3.702 1.00 79.44 121 VAL A N 1
ATOM 960 C CA . VAL A 1 121 ? 3.914 -16.337 -2.396 1.00 79.44 121 VAL A CA 1
ATOM 961 C C . VAL A 1 121 ? 4.260 -15.167 -1.480 1.00 79.44 121 VAL A C 1
ATOM 963 O O . VAL A 1 121 ? 3.392 -14.636 -0.790 1.00 79.44 121 VAL A O 1
ATOM 966 N N . LEU A 1 122 ? 5.517 -14.727 -1.510 1.00 77.88 122 LEU A N 1
ATOM 967 C CA . LEU A 1 122 ? 5.978 -13.596 -0.720 1.00 77.88 122 LEU A CA 1
ATOM 968 C C . LEU A 1 122 ? 5.332 -12.288 -1.195 1.00 77.88 122 LEU A C 1
ATOM 970 O O . LEU A 1 122 ? 4.932 -11.495 -0.356 1.00 77.88 122 LEU A O 1
ATOM 974 N N . ILE A 1 123 ? 5.131 -12.093 -2.504 1.00 78.50 123 ILE A N 1
ATOM 975 C CA . ILE A 1 123 ? 4.422 -10.920 -3.048 1.00 78.50 123 ILE A CA 1
ATOM 976 C C . ILE A 1 123 ? 2.997 -10.844 -2.484 1.00 78.50 123 ILE A C 1
ATOM 978 O O . ILE A 1 123 ? 2.595 -9.802 -1.959 1.00 78.50 123 ILE A O 1
ATOM 982 N N . TYR A 1 124 ? 2.239 -11.944 -2.540 1.00 76.81 124 TYR A N 1
ATOM 983 C CA . TYR A 1 124 ? 0.865 -11.978 -2.027 1.00 76.81 124 TYR A CA 1
ATOM 984 C C . TYR A 1 124 ? 0.812 -11.754 -0.510 1.00 76.81 124 TYR A C 1
ATOM 986 O O . TYR A 1 124 ? 0.030 -10.932 -0.031 1.00 76.81 124 TYR A O 1
ATOM 994 N N . VAL A 1 125 ? 1.672 -12.431 0.257 1.00 80.12 125 VAL A N 1
ATOM 995 C CA . VAL A 1 125 ? 1.701 -12.303 1.723 1.00 80.12 125 VAL A CA 1
ATOM 996 C C . VAL A 1 125 ? 2.140 -10.900 2.148 1.00 80.12 125 VAL A C 1
ATOM 998 O O . VAL A 1 125 ? 1.488 -10.282 2.991 1.00 80.12 125 VAL A O 1
ATOM 1001 N N . SER A 1 126 ? 3.196 -10.358 1.538 1.00 77.81 126 SER A N 1
ATOM 1002 C CA . SER A 1 126 ? 3.698 -9.011 1.826 1.00 77.81 126 SER A CA 1
ATOM 1003 C C . SER A 1 126 ? 2.721 -7.911 1.414 1.00 77.81 126 SER A C 1
ATOM 1005 O O . SER A 1 126 ? 2.742 -6.844 2.021 1.00 77.81 126 SER A O 1
ATOM 1007 N N . SER A 1 127 ? 1.839 -8.167 0.445 1.00 78.00 127 SER A N 1
ATOM 1008 C CA . SER A 1 127 ? 0.781 -7.223 0.065 1.00 78.00 127 SER A CA 1
ATOM 1009 C C . SER A 1 127 ? -0.343 -7.174 1.101 1.00 78.00 127 SER A C 1
ATOM 1011 O O . SER A 1 127 ? -0.873 -6.109 1.381 1.00 78.00 127 SER A O 1
ATOM 1013 N N . VAL A 1 128 ? -0.704 -8.303 1.717 1.00 80.75 128 VAL A N 1
ATOM 1014 C CA . VAL A 1 128 ? -1.829 -8.361 2.673 1.00 80.75 128 VAL A CA 1
ATOM 1015 C C . VAL A 1 128 ? -1.398 -8.034 4.108 1.00 80.75 128 VAL A C 1
ATOM 1017 O O . VAL A 1 128 ? -2.180 -7.468 4.875 1.00 80.75 128 VAL A O 1
ATOM 1020 N N . ALA A 1 129 ? -0.153 -8.343 4.480 1.00 86.88 129 ALA A N 1
ATOM 1021 C CA . ALA A 1 129 ? 0.376 -8.140 5.831 1.00 86.88 129 ALA A CA 1
ATOM 1022 C C . ALA A 1 129 ? 0.161 -6.717 6.395 1.00 86.88 129 ALA A C 1
ATOM 1024 O O . ALA A 1 129 ? -0.322 -6.608 7.526 1.00 86.88 129 ALA A O 1
ATOM 1025 N N . PRO A 1 130 ? 0.426 -5.624 5.654 1.00 85.38 130 PRO A N 1
ATOM 1026 C CA . PRO A 1 130 ? 0.158 -4.273 6.142 1.00 85.38 130 PRO A CA 1
ATOM 1027 C C . PRO A 1 130 ? -1.319 -4.030 6.484 1.00 85.38 130 PRO A C 1
ATOM 1029 O O . PRO A 1 130 ? -1.619 -3.370 7.477 1.00 85.38 130 PRO A O 1
ATOM 1032 N N . GLY A 1 131 ? -2.247 -4.609 5.714 1.00 86.06 131 GLY A N 1
ATOM 1033 C CA . GLY A 1 131 ? -3.684 -4.549 5.990 1.00 86.06 131 GLY A CA 1
ATOM 1034 C C . GLY A 1 131 ? -4.065 -5.249 7.295 1.00 86.06 131 GLY A C 1
ATOM 1035 O O . GLY A 1 131 ? -4.840 -4.717 8.095 1.00 86.06 131 GLY A O 1
ATOM 1036 N N . VAL A 1 132 ? -3.447 -6.401 7.571 1.00 87.06 132 VAL A N 1
ATOM 1037 C CA . VAL A 1 132 ? -3.615 -7.122 8.844 1.00 87.06 132 VAL A CA 1
ATOM 1038 C C . VAL A 1 132 ? -3.079 -6.294 10.010 1.00 87.06 132 VAL A C 1
ATOM 1040 O O . VAL A 1 132 ? -3.789 -6.101 10.995 1.00 87.06 132 VAL A O 1
ATOM 1043 N N . VAL A 1 133 ? -1.862 -5.754 9.890 1.00 89.56 133 VAL A N 1
ATOM 1044 C CA . VAL A 1 133 ? -1.242 -4.909 10.926 1.00 89.56 133 VAL A CA 1
ATOM 1045 C C . VAL A 1 133 ? -2.097 -3.675 11.208 1.00 89.56 133 VAL A C 1
ATOM 1047 O O . VAL A 1 133 ? -2.357 -3.362 12.368 1.00 89.56 133 VAL A O 1
ATOM 1050 N N . PHE A 1 134 ? -2.597 -3.013 10.164 1.00 88.44 134 PHE A N 1
ATOM 1051 C CA . PHE A 1 134 ? -3.500 -1.874 10.296 1.00 88.44 134 PHE A CA 1
ATOM 1052 C C . PHE A 1 134 ? -4.794 -2.247 11.032 1.00 88.44 134 PHE A C 1
ATOM 1054 O O . PHE A 1 134 ? -5.208 -1.556 11.963 1.00 88.44 134 PHE A O 1
ATOM 1061 N N . THR A 1 135 ? -5.405 -3.375 10.670 1.00 88.69 135 THR A N 1
ATOM 1062 C CA . THR A 1 135 ? -6.633 -3.865 11.312 1.00 88.69 135 THR A CA 1
ATOM 1063 C C . THR A 1 135 ? -6.409 -4.172 12.791 1.00 88.69 135 THR A C 1
ATOM 1065 O O . THR A 1 135 ? -7.220 -3.791 13.636 1.00 88.69 135 THR A O 1
ATOM 1068 N N . LEU A 1 136 ? -5.290 -4.821 13.126 1.00 89.00 136 LEU A N 1
ATOM 1069 C CA . LEU A 1 136 ? -4.904 -5.090 14.511 1.00 89.00 136 LEU A CA 1
ATOM 1070 C C . LEU A 1 136 ? -4.675 -3.792 15.287 1.00 89.00 136 LEU A C 1
ATOM 1072 O O . LEU A 1 136 ? -5.161 -3.667 16.410 1.00 89.00 136 LEU A O 1
ATOM 1076 N N . ALA A 1 137 ? -4.006 -2.806 14.688 1.00 88.25 137 ALA A N 1
ATOM 1077 C CA . ALA A 1 137 ? -3.812 -1.498 15.304 1.00 88.25 137 ALA A CA 1
ATOM 1078 C C . ALA A 1 137 ? -5.156 -0.810 15.596 1.00 88.25 137 ALA A C 1
ATOM 1080 O O . ALA A 1 137 ? -5.373 -0.361 16.722 1.00 88.25 137 ALA A O 1
ATOM 1081 N N . LEU A 1 138 ? -6.092 -0.801 14.638 1.00 85.50 138 LEU A N 1
ATOM 1082 C CA . LEU A 1 138 ? -7.440 -0.266 14.859 1.00 85.50 138 LEU A CA 1
ATOM 1083 C C . LEU A 1 138 ? -8.174 -1.008 15.975 1.00 85.50 138 LEU A C 1
ATOM 1085 O O . LEU A 1 138 ? -8.801 -0.371 16.821 1.00 85.50 138 LEU A O 1
ATOM 1089 N N . LEU A 1 139 ? -8.092 -2.338 16.015 1.00 86.62 139 LEU A N 1
ATOM 1090 C CA . LEU A 1 139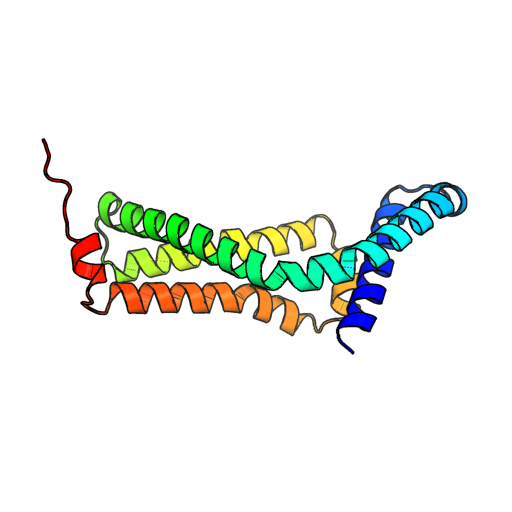 ? -8.719 -3.141 17.064 1.00 86.62 139 LEU A CA 1
ATOM 1091 C C . LEU A 1 139 ? -8.164 -2.811 18.447 1.00 86.62 139 LEU A C 1
ATOM 1093 O O . LEU A 1 139 ? -8.947 -2.620 19.379 1.00 86.62 139 LEU A O 1
ATOM 1097 N N . VAL A 1 140 ? -6.842 -2.700 18.580 1.00 85.31 140 VAL A N 1
ATOM 1098 C CA . VAL A 1 140 ? -6.185 -2.327 19.840 1.00 85.31 140 VAL A CA 1
ATOM 1099 C C . VAL A 1 140 ? -6.617 -0.926 20.264 1.00 85.31 140 VAL A C 1
ATOM 1101 O O . VAL A 1 140 ? -7.094 -0.751 21.385 1.00 85.31 140 VAL A O 1
ATOM 1104 N N . VAL A 1 141 ? -6.545 0.054 19.360 1.00 81.06 141 VAL A N 1
ATOM 1105 C CA . VAL A 1 141 ? -6.951 1.444 19.636 1.00 81.06 141 VAL A CA 1
ATOM 1106 C C . VAL A 1 141 ? -8.431 1.535 20.021 1.00 81.06 141 VAL A C 1
ATOM 1108 O O . VAL A 1 141 ? -8.794 2.325 20.887 1.00 81.06 141 VAL A O 1
ATOM 1111 N N . SER A 1 142 ? -9.283 0.700 19.427 1.00 75.94 142 SER A N 1
ATOM 1112 C CA . SER A 1 142 ? -10.727 0.692 19.692 1.00 75.94 142 SER A CA 1
ATOM 1113 C C . SER A 1 142 ? -11.119 -0.053 20.966 1.00 75.94 142 SER A C 1
ATOM 1115 O O . SER A 1 142 ? -12.205 0.179 21.496 1.00 75.94 142 SER A O 1
ATOM 1117 N N . SER A 1 143 ? -10.274 -0.972 21.436 1.00 76.19 143 SER A N 1
ATOM 1118 C CA . SER A 1 143 ? -10.559 -1.821 22.601 1.00 76.19 143 SER A CA 1
ATOM 1119 C C . SER A 1 143 ? -9.959 -1.265 23.892 1.00 76.19 143 SER A C 1
ATOM 1121 O O . SER A 1 143 ? -10.497 -1.497 24.974 1.00 76.19 143 SER A O 1
ATOM 1123 N N . VAL A 1 144 ? -8.855 -0.519 23.803 1.00 77.56 144 VAL A N 1
ATOM 1124 C CA . VAL A 1 144 ? -8.181 0.068 24.965 1.00 77.56 144 VAL A CA 1
ATOM 1125 C C . VAL A 1 144 ? -8.781 1.441 25.277 1.00 77.56 144 VAL A C 1
ATOM 1127 O O . VAL A 1 144 ? -8.705 2.366 24.471 1.00 77.56 144 VAL A O 1
ATOM 1130 N N . LYS A 1 145 ? -9.332 1.611 26.487 1.00 63.44 145 LYS A N 1
ATOM 1131 C CA . LYS A 1 145 ? -9.784 2.916 27.007 1.00 63.44 145 LYS A CA 1
ATOM 1132 C C . LYS A 1 145 ? -8.580 3.825 27.305 1.00 63.44 145 LYS A C 1
ATOM 1134 O O . LYS A 1 145 ? -8.153 3.945 28.448 1.00 63.44 145 LYS A O 1
ATOM 1139 N N . GLY A 1 146 ? -8.002 4.423 26.265 1.00 65.25 146 GLY A N 1
ATOM 1140 C CA . GLY A 1 146 ? -6.877 5.361 26.353 1.00 65.25 146 GLY A CA 1
ATOM 1141 C C . GLY A 1 146 ? -7.293 6.839 26.271 1.00 65.25 146 GLY A C 1
ATOM 1142 O O . GLY A 1 146 ? -8.480 7.141 26.145 1.00 65.25 146 GLY A O 1
ATOM 1143 N N . PRO A 1 147 ? -6.329 7.781 26.270 1.00 66.25 147 PRO A N 1
ATOM 1144 C CA . PRO A 1 147 ? -6.588 9.217 26.078 1.00 66.25 147 PRO A CA 1
ATOM 1145 C C . PRO A 1 147 ? -7.404 9.506 24.809 1.00 66.25 147 PRO A C 1
ATOM 1147 O O . PRO A 1 147 ? -8.261 10.385 24.790 1.00 66.25 147 PRO A O 1
ATOM 1150 N N . TRP A 1 148 ? -7.187 8.691 23.777 1.00 65.75 148 TRP A N 1
ATOM 1151 C CA . TRP A 1 148 ? -7.868 8.723 22.484 1.00 65.75 148 TRP A CA 1
ATOM 1152 C C . TRP A 1 148 ? -9.364 8.399 22.580 1.00 65.75 148 TRP A C 1
ATOM 1154 O O . TRP A 1 148 ? -10.153 8.934 21.807 1.00 65.75 148 TRP A O 1
ATOM 1164 N N . ALA A 1 149 ? -9.786 7.584 23.556 1.00 61.91 149 ALA A N 1
ATOM 1165 C CA . ALA A 1 149 ? -11.198 7.256 23.756 1.00 61.91 149 ALA A CA 1
ATOM 1166 C C . ALA A 1 149 ? -12.019 8.512 24.088 1.00 61.91 149 ALA A C 1
ATOM 1168 O O . ALA A 1 149 ? -13.130 8.666 23.591 1.00 61.91 149 ALA A O 1
ATOM 1169 N N . LYS A 1 150 ? -11.434 9.472 24.821 1.00 62.09 150 LYS A N 1
ATOM 1170 C CA . LYS A 1 150 ? -12.082 10.758 25.133 1.00 62.09 150 LYS A CA 1
ATOM 1171 C C . LYS A 1 150 ? -12.301 11.635 23.896 1.00 62.09 150 LYS A C 1
ATOM 1173 O O . LYS A 1 150 ? -13.271 12.381 23.861 1.00 62.09 150 LYS A O 1
ATOM 1178 N N . ILE A 1 151 ? -11.432 11.526 22.887 1.00 61.19 151 ILE A N 1
ATOM 1179 C CA . ILE A 1 151 ? -11.549 12.243 21.603 1.00 61.19 151 ILE A CA 1
ATOM 1180 C C . ILE A 1 151 ? -12.663 11.621 20.746 1.00 61.19 151 ILE A C 1
ATOM 1182 O O . ILE A 1 151 ? -13.388 12.311 20.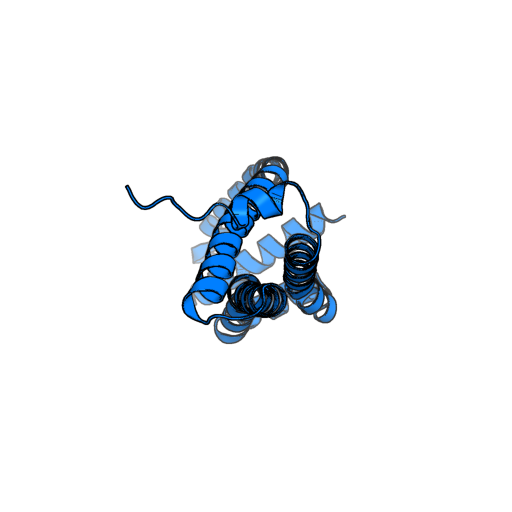039 1.00 61.19 151 ILE A O 1
ATOM 1186 N N . VAL A 1 152 ? -12.826 10.301 20.834 1.00 56.53 152 VAL A N 1
ATOM 1187 C CA . VAL A 1 152 ? -13.844 9.539 20.095 1.00 56.53 152 VAL A CA 1
ATOM 1188 C C . VAL A 1 152 ? -15.233 9.614 20.759 1.00 56.53 152 VAL A C 1
ATOM 1190 O O . VAL A 1 152 ? -16.252 9.431 20.085 1.00 56.53 152 VAL A O 1
ATOM 1193 N N . GLU A 1 153 ? -15.286 9.866 22.070 1.00 55.47 153 GLU A N 1
ATOM 1194 C CA . GLU A 1 153 ? -16.508 10.008 22.878 1.00 55.47 153 GLU A CA 1
ATOM 1195 C C . GLU A 1 153 ? -16.969 11.459 23.059 1.00 55.47 153 GLU A C 1
ATOM 1197 O O . GLU A 1 153 ? -18.109 11.678 23.482 1.00 55.47 153 GLU A O 1
ATOM 1202 N N . SER A 1 154 ? -16.139 12.458 22.730 1.00 55.78 154 SER A N 1
ATOM 1203 C CA . SER A 1 154 ? -16.556 13.860 22.725 1.00 55.78 154 SER A CA 1
ATOM 1204 C C . SER A 1 154 ? -17.569 14.083 21.604 1.00 55.78 154 SER A C 1
ATOM 1206 O O . SER A 1 154 ? -17.224 14.465 20.486 1.00 55.78 154 SER A O 1
ATOM 1208 N N . LYS A 1 155 ? -18.842 13.801 21.898 1.00 52.62 155 LYS A N 1
ATOM 1209 C CA . LYS A 1 155 ? -19.974 14.168 21.049 1.00 52.62 155 LYS A CA 1
ATOM 1210 C C . LYS A 1 155 ? -19.841 15.659 20.718 1.00 52.62 155 LYS A C 1
ATOM 1212 O O . LYS A 1 155 ? -19.615 16.441 21.648 1.00 52.62 155 LYS A O 1
ATOM 1217 N N . PRO A 1 156 ? -19.983 16.077 19.449 1.00 50.41 156 PRO A N 1
ATOM 1218 C CA . PRO A 1 156 ? -20.099 17.494 19.155 1.00 50.41 156 PRO A CA 1
ATOM 1219 C C . PRO A 1 156 ? -21.299 18.011 19.950 1.00 50.41 156 PRO A C 1
ATOM 1221 O O . PRO A 1 156 ? -22.407 17.488 19.822 1.00 50.41 156 PRO A O 1
ATOM 1224 N N . LYS A 1 157 ? -21.067 18.985 20.837 1.00 42.88 157 LYS A N 1
ATOM 1225 C CA . LYS A 1 157 ? -22.167 19.742 21.426 1.00 42.88 157 LYS A CA 1
ATOM 1226 C C . LYS A 1 157 ? -22.818 20.464 20.254 1.00 42.88 157 LYS A C 1
ATOM 1228 O O . LYS A 1 157 ? -22.173 21.297 19.626 1.00 42.88 157 LYS A O 1
ATOM 1233 N N . THR A 1 158 ? -24.037 20.067 19.909 1.00 45.16 158 THR A N 1
ATOM 1234 C CA . THR A 1 158 ? -24.928 20.874 19.077 1.00 45.16 158 THR A CA 1
ATOM 1235 C C . THR A 1 158 ? -24.954 22.275 19.678 1.00 45.16 158 THR A C 1
ATOM 1237 O O . THR A 1 158 ? -25.347 22.420 20.839 1.00 45.16 158 THR A O 1
ATOM 1240 N N . TYR A 1 159 ? -24.441 23.246 18.926 1.00 45.94 159 TYR A N 1
ATOM 1241 C CA . TYR A 1 159 ? -24.624 24.669 19.187 1.00 45.94 159 TYR A CA 1
ATOM 1242 C C . TYR A 1 159 ? -25.893 25.131 18.482 1.00 45.94 159 TYR A C 1
ATOM 1244 O O . TYR A 1 159 ? -26.133 24.632 17.357 1.00 45.94 159 TYR A O 1
#

Secondary structure (DSSP, 8-state):
-HHHHHHHHHHHHHHHHHHTTT--HHHHHHHHHHHHHHHHHHHHHHHHHHHHHHHHHHHHHHHHHHHHHHHHHHHHT--HHHHHHHHHHHHHIIIIIHHHHHHHHH-HHHHHHHHHHS-HHHHHHHHHHHHHHHHHHHHHHHHS--HHHHHHH------

Foldseek 3Di:
DVVVLVLVLVLVVLVVVVVVVVDDCVVCVVVSVVVSVVCVVCVVVCVVCVVVVVVVVVVVLLVVLVVQLLCCCVVVVDQSLVSLQVSLVVCLCPQFVVVVVCCCVVPVVSLVSVCVSDPNVCNNCVRRVVSVVSSVVSNVLRVDPDPVVCVSPPDPPDD

pLDDT: mean 82.25, std 10.93, range [42.88, 93.75]